Protein AF-M5Q044-F1 (afdb_monomer)

Organism: NCBI:txid1262666

Solvent-accessible surface area (backbone atoms only — not comparable to full-atom values): 4732 Å² total; per-residue (Å²): 129,83,82,74,51,73,94,73,51,51,70,67,58,46,52,55,49,31,74,75,63,34,67,68,55,47,52,52,48,50,53,52,47,47,71,46,36,47,68,59,53,66,76,46,80,58,32,63,33,60,95,47,62,32,70,67,57,44,52,52,34,47,76,51,23,46,68,58,36,55,52,44,44,49,54,24,58,72,71,46,83,95

Sequence (82 aa):
MADKRFWEMSKDEIDDWVDSRGLEAWKEKINADRGEAPGIMQAWPNPWVKANWDVKRQNIMRNLAPDLAGLRQREAESNGRA

Structure (mmCIF, N/CA/C/O backbone):
data_AF-M5Q044-F1
#
_entry.id   AF-M5Q044-F1
#
loop_
_atom_site.group_PDB
_atom_site.id
_atom_site.type_symbol
_atom_site.label_atom_id
_atom_site.label_alt_id
_atom_site.label_comp_id
_atom_site.label_asym_id
_atom_site.label_entity_id
_atom_site.label_seq_id
_atom_site.pdbx_PDB_ins_code
_atom_site.Cartn_x
_atom_site.Cartn_y
_atom_site.Cartn_z
_atom_site.occupancy
_atom_site.B_iso_or_equiv
_atom_site.auth_seq_id
_atom_site.auth_comp_id
_atom_site.auth_asym_id
_atom_site.auth_atom_id
_atom_site.pdbx_PDB_model_num
ATOM 1 N N . MET A 1 1 ? -9.143 -17.275 7.335 1.00 45.78 1 MET A N 1
ATOM 2 C CA . MET A 1 1 ? -8.982 -16.337 6.203 1.00 45.78 1 MET A CA 1
ATOM 3 C C . MET A 1 1 ? -7.752 -15.500 6.504 1.00 45.78 1 MET A C 1
ATOM 5 O O . MET A 1 1 ? -7.606 -15.120 7.657 1.00 45.78 1 MET A O 1
ATOM 9 N N . ALA A 1 2 ? -6.830 -15.314 5.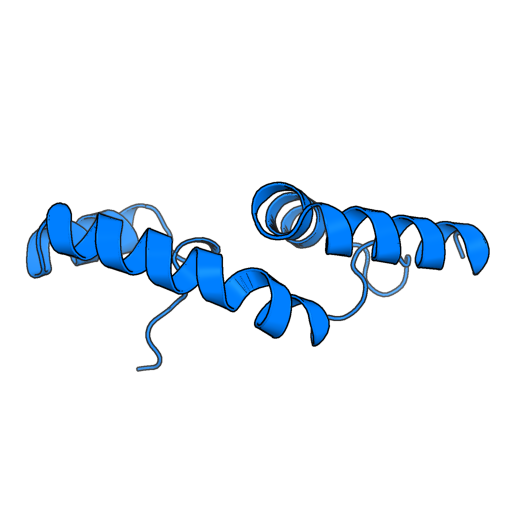557 1.00 57.94 2 ALA A N 1
ATOM 10 C CA . ALA A 1 2 ? -5.674 -14.445 5.792 1.00 57.94 2 ALA A CA 1
ATOM 11 C C . ALA A 1 2 ? -6.172 -13.007 6.007 1.00 57.94 2 ALA A C 1
ATOM 13 O O . ALA A 1 2 ? -7.017 -12.547 5.237 1.00 57.94 2 ALA A O 1
ATOM 14 N N . ASP A 1 3 ? -5.698 -12.331 7.055 1.00 78.19 3 ASP A N 1
ATOM 15 C CA . ASP A 1 3 ? -6.048 -10.930 7.303 1.00 78.19 3 ASP A CA 1
ATOM 16 C C . ASP A 1 3 ? -5.488 -10.081 6.156 1.00 78.19 3 ASP A C 1
ATOM 18 O O . ASP A 1 3 ? -4.273 -10.012 5.949 1.00 78.19 3 ASP A O 1
ATOM 22 N N . LYS A 1 4 ? -6.381 -9.467 5.373 1.00 91.00 4 LYS A N 1
ATOM 23 C CA . LYS A 1 4 ? -5.992 -8.586 4.267 1.00 91.00 4 LYS A CA 1
ATOM 24 C C . LYS A 1 4 ? -5.212 -7.389 4.804 1.00 91.00 4 LYS A C 1
ATOM 26 O O . LYS A 1 4 ? -5.476 -6.897 5.905 1.00 91.00 4 LYS A O 1
ATOM 31 N N . ARG A 1 5 ? -4.263 -6.885 4.017 1.00 94.12 5 ARG A N 1
ATOM 32 C CA . ARG A 1 5 ? -3.579 -5.623 4.327 1.00 94.12 5 ARG A CA 1
ATOM 33 C C . ARG A 1 5 ? -4.510 -4.452 4.049 1.00 94.12 5 ARG A C 1
ATOM 35 O O . ARG A 1 5 ? -5.326 -4.528 3.133 1.00 94.12 5 ARG A O 1
ATOM 42 N N . PHE A 1 6 ? -4.383 -3.355 4.798 1.00 94.50 6 PHE A N 1
ATOM 43 C CA . PHE A 1 6 ? -5.330 -2.237 4.673 1.00 94.50 6 PHE A CA 1
ATOM 44 C C . PHE A 1 6 ? -5.419 -1.660 3.247 1.00 94.50 6 PHE A C 1
ATOM 46 O O . PHE A 1 6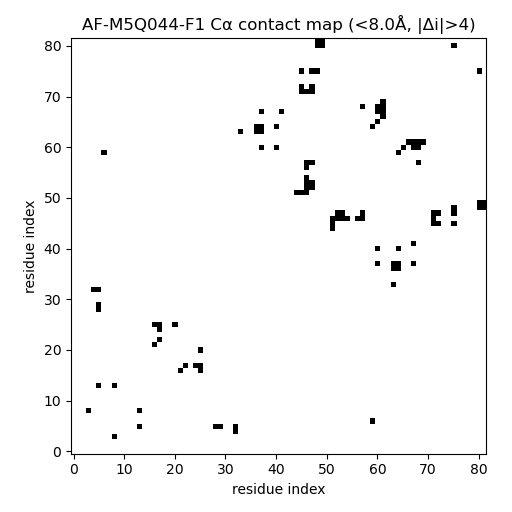 ? -6.484 -1.217 2.832 1.00 94.50 6 PHE A O 1
ATOM 53 N N . TRP A 1 7 ? -4.329 -1.691 2.468 1.00 93.56 7 TRP A N 1
ATOM 54 C CA . TRP A 1 7 ? -4.301 -1.220 1.072 1.00 93.56 7 TRP A CA 1
ATOM 55 C C . TRP A 1 7 ? -4.957 -2.183 0.066 1.00 93.56 7 TRP A C 1
ATOM 57 O O . TRP A 1 7 ? -5.032 -1.880 -1.128 1.00 93.56 7 TRP A O 1
ATOM 67 N N . GLU A 1 8 ? -5.412 -3.347 0.527 1.00 93.00 8 GLU A N 1
ATOM 68 C CA . GLU A 1 8 ? -6.135 -4.351 -0.259 1.00 93.00 8 GLU A CA 1
ATOM 69 C C . GLU A 1 8 ? -7.612 -4.455 0.134 1.00 93.00 8 GLU A C 1
ATOM 71 O O . GLU A 1 8 ? -8.365 -5.166 -0.531 1.00 93.00 8 GLU A O 1
ATOM 76 N N . MET A 1 9 ? -8.024 -3.758 1.196 1.00 94.44 9 MET A N 1
ATOM 77 C CA . MET A 1 9 ? -9.397 -3.766 1.690 1.00 94.44 9 MET A CA 1
ATOM 78 C C . MET A 1 9 ? -10.252 -2.751 0.926 1.00 94.44 9 MET A C 1
ATOM 80 O O . MET A 1 9 ? -9.824 -1.630 0.639 1.00 94.44 9 MET A O 1
ATOM 84 N N . SER A 1 10 ? -11.470 -3.159 0.581 1.00 94.31 10 SER A N 1
ATOM 85 C CA . SER A 1 10 ? -12.520 -2.262 0.095 1.00 94.31 10 SER A CA 1
ATOM 86 C C . SER A 1 10 ? -13.080 -1.403 1.230 1.00 94.31 10 SER A C 1
ATOM 88 O O . SER A 1 10 ? -12.827 -1.667 2.403 1.00 94.31 10 SER A O 1
ATOM 90 N N . LYS A 1 11 ? -13.856 -0.368 0.888 1.00 94.38 11 LYS A N 1
ATOM 91 C CA . LYS A 1 11 ? -14.513 0.472 1.896 1.00 94.38 11 LYS A CA 1
ATOM 92 C C . LYS A 1 11 ? -15.408 -0.355 2.826 1.00 94.38 11 LYS A C 1
ATOM 94 O O . LYS A 1 11 ? -15.275 -0.206 4.032 1.00 94.38 11 LYS A O 1
ATOM 99 N N . ASP A 1 12 ? -16.234 -1.238 2.271 1.00 96.44 12 ASP A N 1
ATOM 100 C CA . ASP A 1 12 ? -17.154 -2.071 3.055 1.00 96.44 12 ASP A CA 1
ATOM 101 C C . ASP A 1 12 ? -16.383 -2.986 4.019 1.00 96.44 12 ASP A C 1
ATOM 103 O O . ASP A 1 12 ? -16.713 -3.077 5.193 1.00 96.44 12 ASP A O 1
ATOM 107 N N . GLU A 1 13 ? -15.269 -3.574 3.569 1.00 95.25 13 GLU A N 1
ATOM 108 C CA . GLU A 1 13 ? -14.409 -4.386 4.441 1.00 95.25 13 GLU A CA 1
ATOM 109 C C . GLU A 1 13 ? -13.732 -3.568 5.545 1.00 95.25 13 GLU A C 1
ATOM 111 O O . GLU A 1 13 ? -13.468 -4.101 6.620 1.00 95.25 13 GLU A O 1
ATOM 116 N N . ILE A 1 14 ? -13.400 -2.300 5.282 1.00 94.94 14 ILE A N 1
ATOM 117 C CA . ILE A 1 14 ? -12.849 -1.396 6.298 1.00 94.94 14 ILE A CA 1
ATOM 118 C C . ILE A 1 14 ? -13.928 -1.053 7.318 1.00 94.94 14 ILE A C 1
ATOM 120 O O . ILE A 1 14 ? -13.656 -1.141 8.512 1.00 94.94 14 ILE A O 1
ATOM 124 N N . ASP A 1 15 ? -15.122 -0.684 6.857 1.00 96.00 15 ASP A N 1
ATOM 125 C CA . ASP A 1 15 ? -16.246 -0.330 7.721 1.00 96.00 15 ASP A CA 1
ATOM 126 C C . ASP A 1 15 ? -16.607 -1.530 8.623 1.00 96.00 15 ASP A C 1
ATOM 128 O O . ASP A 1 15 ? -16.581 -1.393 9.843 1.00 96.00 15 ASP A O 1
ATOM 132 N N . ASP A 1 16 ? -16.750 -2.739 8.065 1.00 95.56 16 ASP A N 1
ATOM 133 C CA . ASP A 1 16 ? -16.994 -3.977 8.827 1.00 95.56 16 ASP A CA 1
ATOM 134 C C . ASP A 1 16 ? -15.871 -4.293 9.839 1.00 95.56 16 ASP A C 1
ATOM 136 O O . ASP A 1 16 ? -16.100 -4.774 10.959 1.00 95.56 16 ASP A O 1
ATOM 140 N N . TRP A 1 17 ? -14.611 -4.048 9.463 1.00 95.12 17 TRP A N 1
ATOM 141 C CA . TRP A 1 17 ? -13.466 -4.284 10.342 1.00 95.12 17 TRP A CA 1
ATOM 142 C C . TRP A 1 17 ? -13.455 -3.289 11.507 1.00 95.12 17 TRP A C 1
ATOM 144 O O . TRP A 1 17 ? -13.239 -3.687 12.654 1.00 95.12 17 TRP A O 1
ATOM 154 N N . VAL A 1 18 ? -13.701 -2.007 11.224 1.00 96.12 18 VAL A N 1
ATOM 155 C CA . VAL A 1 18 ? -13.772 -0.936 12.225 1.00 96.12 18 VAL A CA 1
ATOM 156 C C . VAL A 1 18 ? -14.969 -1.143 13.148 1.00 96.12 18 VAL A C 1
ATOM 158 O O . VAL A 1 18 ? -14.808 -1.007 14.358 1.00 96.12 18 VAL A O 1
ATOM 161 N N . ASP A 1 19 ? -16.126 -1.541 12.627 1.00 96.75 19 ASP A N 1
ATOM 162 C CA . ASP A 1 19 ? -17.327 -1.794 13.427 1.00 96.75 19 ASP A CA 1
ATOM 163 C C . ASP A 1 19 ? -17.147 -2.995 14.367 1.00 96.75 19 ASP A C 1
ATOM 165 O O . ASP A 1 19 ? -17.629 -2.986 15.500 1.00 96.75 19 ASP A O 1
ATOM 169 N N . SER A 1 20 ? -16.399 -4.016 13.938 1.00 94.88 20 SER A N 1
ATOM 170 C CA . SER A 1 20 ? -16.155 -5.217 14.747 1.00 94.88 20 SER A CA 1
ATOM 171 C C . SER A 1 20 ? -15.041 -5.073 15.791 1.00 94.88 20 SER A C 1
ATOM 173 O O . SER A 1 20 ? -15.098 -5.738 16.826 1.00 94.88 20 SER A O 1
ATOM 175 N N . ARG A 1 21 ? -14.012 -4.250 15.541 1.00 94.88 21 ARG A N 1
ATOM 176 C CA . ARG A 1 21 ? -12.804 -4.162 16.397 1.00 94.88 21 ARG A CA 1
ATOM 177 C C . ARG A 1 21 ? -12.524 -2.772 16.969 1.00 94.88 21 ARG A C 1
ATOM 179 O O . ARG A 1 21 ? -11.714 -2.640 17.884 1.00 94.88 21 ARG A O 1
ATOM 186 N N . GLY A 1 22 ? -13.188 -1.745 16.457 1.00 96.75 22 GLY A N 1
ATOM 187 C CA . GLY A 1 22 ? -13.025 -0.356 16.860 1.00 96.75 22 GLY A CA 1
ATOM 188 C C . GLY A 1 22 ? -11.948 0.408 16.084 1.00 96.75 22 GLY A C 1
ATOM 189 O O . GLY A 1 22 ? -11.023 -0.148 15.487 1.00 96.75 22 GLY A O 1
ATOM 190 N N . LEU A 1 23 ? -12.059 1.739 16.136 1.00 96.12 23 LEU A N 1
ATOM 191 C CA . LEU A 1 23 ? -11.183 2.669 15.418 1.00 96.12 23 LEU A CA 1
ATOM 192 C C . LEU A 1 23 ? -9.720 2.628 15.893 1.00 96.12 23 LEU A C 1
ATOM 194 O O . LEU A 1 23 ? -8.812 2.805 15.084 1.00 96.12 23 LEU A O 1
ATOM 198 N N . GLU A 1 24 ? -9.471 2.405 17.185 1.00 97.44 24 GLU A N 1
ATOM 199 C CA . GLU A 1 24 ? -8.098 2.352 17.709 1.00 97.44 24 GLU A CA 1
ATOM 200 C C . GLU A 1 24 ? -7.349 1.120 17.192 1.00 97.44 24 GLU A C 1
ATOM 202 O O . GLU A 1 24 ? -6.250 1.257 16.656 1.00 97.44 24 GLU A O 1
ATOM 207 N N . ALA A 1 25 ? -7.996 -0.050 17.202 1.00 95.31 25 ALA A N 1
ATOM 208 C CA . ALA A 1 25 ? -7.439 -1.261 16.605 1.00 95.31 25 ALA A CA 1
ATOM 209 C C . ALA A 1 25 ? -7.150 -1.070 15.103 1.00 95.31 25 ALA A C 1
ATOM 211 O O . ALA A 1 25 ? -6.171 -1.595 14.571 1.00 95.31 25 ALA A O 1
ATOM 212 N N . TRP A 1 26 ? -7.971 -0.276 14.405 1.00 96.00 26 TRP A N 1
ATOM 213 C CA . TRP A 1 26 ? -7.773 0.012 12.984 1.00 96.00 26 TRP A CA 1
ATOM 214 C C . TRP A 1 26 ? -6.519 0.854 12.741 1.00 96.00 26 TRP A C 1
ATOM 216 O O . TRP A 1 26 ? -5.740 0.568 11.829 1.00 96.00 26 TRP A O 1
ATOM 226 N N . LYS A 1 27 ? -6.268 1.858 13.590 1.00 96.56 27 LYS A N 1
ATOM 227 C CA . LYS A 1 27 ? -5.033 2.655 13.542 1.00 96.56 27 LYS A CA 1
ATOM 228 C C . LYS A 1 27 ? -3.801 1.794 13.816 1.00 96.56 27 LYS A C 1
ATOM 230 O O . LYS A 1 27 ? -2.804 1.928 13.106 1.00 96.56 27 LYS A O 1
ATOM 235 N N . GLU A 1 28 ? -3.868 0.902 14.803 1.00 96.31 28 GLU A N 1
ATOM 236 C CA . GLU A 1 28 ? -2.786 -0.042 15.107 1.00 96.31 28 GLU A CA 1
ATOM 237 C C . GLU A 1 28 ? -2.497 -0.959 13.917 1.00 96.31 28 GLU A C 1
ATOM 239 O O . GLU A 1 28 ? -1.340 -1.096 13.515 1.00 96.31 28 GLU A O 1
ATOM 244 N N . LYS A 1 29 ? -3.545 -1.497 13.280 1.00 94.75 29 LYS A N 1
ATOM 245 C CA . LYS A 1 29 ? -3.420 -2.290 12.054 1.00 94.75 29 LYS A CA 1
ATOM 246 C C . LYS A 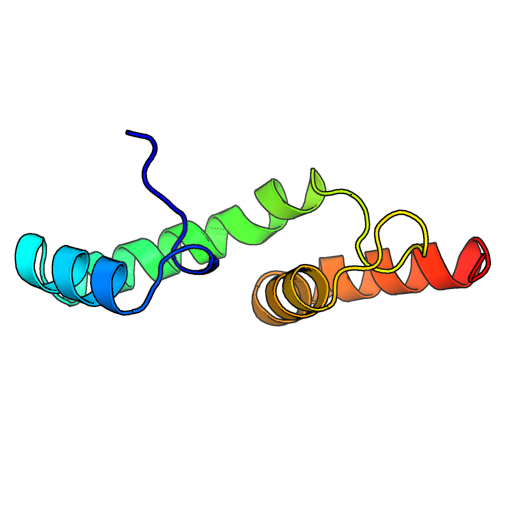1 29 ? -2.750 -1.508 10.927 1.00 94.75 29 LYS A C 1
ATOM 248 O O . LYS A 1 29 ? -1.824 -2.030 10.312 1.00 94.75 29 LYS A O 1
ATOM 253 N N . ILE A 1 30 ? -3.181 -0.273 10.655 1.00 95.50 30 ILE A N 1
ATOM 254 C CA . ILE A 1 30 ? -2.559 0.567 9.619 1.00 95.50 30 ILE A CA 1
ATOM 255 C C . ILE A 1 30 ? -1.068 0.754 9.908 1.00 95.50 30 ILE A C 1
ATOM 257 O O . ILE A 1 30 ? -0.254 0.653 8.992 1.00 95.50 30 ILE A O 1
ATOM 261 N N . ASN A 1 31 ? -0.700 1.026 11.160 1.00 95.94 31 ASN A N 1
ATOM 262 C CA . ASN A 1 31 ? 0.696 1.232 11.539 1.00 95.94 31 ASN A CA 1
ATOM 263 C C . ASN A 1 31 ? 1.531 -0.046 11.382 1.00 95.94 31 ASN A C 1
ATOM 265 O O . ASN A 1 31 ? 2.625 0.020 10.821 1.00 95.94 31 ASN A O 1
ATOM 269 N N . ALA A 1 32 ? 1.008 -1.197 11.812 1.00 94.75 32 ALA A N 1
ATOM 270 C CA . ALA A 1 32 ? 1.668 -2.490 11.642 1.00 94.75 32 ALA A CA 1
ATOM 271 C C . ALA A 1 32 ? 1.863 -2.828 10.155 1.00 94.75 32 ALA A C 1
ATOM 273 O O . ALA A 1 32 ? 2.981 -3.073 9.704 1.00 94.75 32 ALA A O 1
ATOM 274 N N . ASP A 1 33 ? 0.792 -2.722 9.367 1.00 95.50 33 ASP A N 1
ATOM 275 C CA . ASP A 1 33 ? 0.820 -2.970 7.928 1.00 95.50 33 ASP A CA 1
ATOM 276 C C . ASP A 1 33 ? 1.808 -2.024 7.214 1.00 95.50 33 ASP A C 1
ATOM 278 O O . ASP A 1 33 ? 2.558 -2.460 6.341 1.00 95.50 33 ASP A O 1
ATOM 282 N N . ARG A 1 34 ? 1.864 -0.736 7.589 1.00 94.62 34 ARG A N 1
ATOM 283 C CA . ARG A 1 34 ? 2.855 0.224 7.061 1.00 94.62 34 ARG A CA 1
ATOM 284 C C . ARG A 1 34 ? 4.290 -0.169 7.400 1.00 94.62 34 ARG A C 1
ATOM 286 O O . ARG A 1 34 ? 5.160 -0.009 6.550 1.00 94.62 34 ARG A O 1
ATOM 293 N N . GLY A 1 35 ? 4.538 -0.676 8.607 1.00 94.56 35 GLY A N 1
ATOM 294 C CA . GLY A 1 35 ? 5.861 -1.148 9.018 1.00 94.56 35 GLY A CA 1
ATOM 295 C C . GLY A 1 35 ? 6.338 -2.354 8.204 1.00 94.56 35 GLY A C 1
ATOM 296 O O . GLY A 1 35 ? 7.512 -2.442 7.857 1.00 94.56 35 GLY A O 1
ATOM 297 N N . GLU A 1 36 ? 5.424 -3.255 7.842 1.00 94.56 36 GLU A N 1
ATOM 298 C CA . GLU A 1 36 ? 5.732 -4.451 7.046 1.00 94.56 36 GLU A CA 1
ATOM 299 C C . GLU A 1 36 ? 5.745 -4.201 5.527 1.00 94.56 36 GLU A C 1
ATOM 301 O O . GLU A 1 36 ? 6.333 -4.982 4.771 1.00 94.56 36 GLU A O 1
ATOM 306 N N . ALA A 1 37 ? 5.109 -3.118 5.064 1.00 94.38 37 ALA A N 1
ATOM 307 C CA . ALA A 1 37 ? 4.909 -2.821 3.648 1.00 94.38 37 ALA A CA 1
ATOM 308 C C . ALA A 1 37 ? 6.197 -2.903 2.804 1.00 94.38 37 ALA A C 1
ATOM 310 O O . ALA A 1 37 ? 6.162 -3.601 1.788 1.00 94.38 37 ALA A O 1
ATOM 311 N N . PRO A 1 38 ? 7.342 -2.298 3.187 1.00 93.38 38 PRO A N 1
ATOM 312 C CA . PRO A 1 38 ? 8.558 -2.375 2.378 1.00 93.38 38 PRO A CA 1
ATOM 313 C C . PRO A 1 38 ? 9.052 -3.810 2.159 1.00 93.38 38 PRO A C 1
ATOM 315 O O . PRO A 1 38 ? 9.407 -4.166 1.036 1.00 93.38 38 PRO A O 1
ATOM 318 N N . GLY A 1 39 ? 9.026 -4.651 3.200 1.00 93.50 39 GLY A N 1
ATOM 319 C CA . GLY A 1 39 ? 9.476 -6.044 3.117 1.00 93.50 39 GLY A CA 1
ATOM 320 C C . GLY A 1 39 ? 8.569 -6.897 2.230 1.00 93.50 39 GLY A C 1
ATOM 321 O O . GLY A 1 39 ? 9.049 -7.665 1.398 1.00 93.50 39 GLY A O 1
ATOM 322 N N . ILE A 1 40 ? 7.252 -6.703 2.335 1.00 93.31 40 ILE A N 1
ATOM 323 C CA . ILE A 1 40 ? 6.271 -7.379 1.473 1.00 93.31 40 ILE A CA 1
ATOM 324 C C . ILE A 1 40 ? 6.453 -6.946 0.014 1.00 93.31 40 ILE A C 1
ATOM 326 O O . ILE A 1 40 ? 6.497 -7.774 -0.896 1.00 93.31 40 ILE A O 1
ATOM 330 N N . MET A 1 41 ? 6.578 -5.639 -0.214 1.00 94.88 41 MET A N 1
ATOM 331 C CA . MET A 1 41 ? 6.689 -5.056 -1.550 1.00 94.88 41 MET A CA 1
ATOM 332 C C . MET A 1 41 ? 8.022 -5.365 -2.225 1.00 94.88 41 MET A C 1
ATOM 334 O O . MET A 1 41 ? 8.093 -5.377 -3.453 1.00 94.88 41 MET A O 1
ATOM 338 N N . GLN A 1 42 ? 9.076 -5.658 -1.462 1.00 93.00 42 GLN A N 1
ATOM 339 C CA . GLN A 1 42 ? 10.349 -6.107 -2.018 1.00 93.00 42 GLN A CA 1
ATOM 340 C C . GLN A 1 42 ? 10.191 -7.412 -2.811 1.00 93.00 42 GLN A C 1
ATOM 342 O O . GLN A 1 42 ? 10.857 -7.576 -3.834 1.00 93.00 42 GLN A O 1
ATOM 347 N N . ALA A 1 43 ? 9.278 -8.292 -2.386 1.00 93.44 43 ALA A N 1
ATOM 348 C CA . ALA A 1 43 ? 8.959 -9.540 -3.073 1.00 93.44 43 ALA A CA 1
ATOM 349 C C . ALA A 1 43 ? 8.020 -9.362 -4.282 1.00 93.44 43 ALA A C 1
ATOM 351 O O . ALA A 1 43 ? 7.816 -10.308 -5.045 1.00 93.44 43 ALA A O 1
ATOM 352 N N . TRP A 1 44 ? 7.427 -8.179 -4.482 1.00 92.31 44 TRP A N 1
ATOM 353 C CA . TRP A 1 44 ? 6.559 -7.938 -5.632 1.00 92.31 44 TRP A CA 1
ATOM 354 C C . TRP A 1 44 ? 7.367 -7.816 -6.930 1.00 92.31 44 TRP A C 1
ATOM 356 O O . TRP A 1 44 ? 8.458 -7.235 -6.929 1.00 92.31 44 TRP A O 1
ATOM 366 N N . PRO A 1 45 ? 6.815 -8.283 -8.069 1.00 92.50 45 PRO A N 1
ATOM 367 C CA . PRO A 1 45 ? 7.344 -7.926 -9.377 1.00 92.50 45 PRO A CA 1
ATOM 368 C C . PRO A 1 45 ? 7.424 -6.404 -9.512 1.00 92.50 45 PRO A C 1
ATOM 370 O O . PRO A 1 45 ? 6.495 -5.701 -9.109 1.00 92.50 45 PRO A O 1
ATOM 373 N N . ASN A 1 46 ? 8.518 -5.901 -10.088 1.00 93.69 46 ASN A N 1
ATOM 374 C CA . ASN A 1 46 ? 8.716 -4.46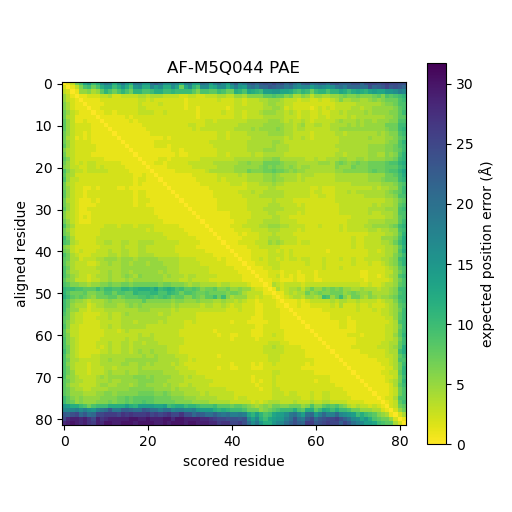9 -10.298 1.00 93.69 46 ASN A CA 1
ATOM 375 C C . ASN A 1 46 ? 7.573 -3.909 -11.173 1.00 93.69 46 ASN A C 1
ATOM 377 O O . ASN A 1 46 ? 7.498 -4.273 -12.344 1.00 93.69 46 ASN A O 1
ATOM 381 N N . PRO A 1 47 ? 6.697 -3.025 -10.658 1.00 94.19 47 PRO A N 1
ATOM 382 C CA . PRO A 1 47 ? 5.507 -2.607 -11.391 1.00 94.19 47 PRO A CA 1
ATOM 383 C C . PRO A 1 47 ? 5.781 -1.526 -12.450 1.00 94.19 47 PRO A C 1
ATOM 385 O O . PRO A 1 47 ? 4.845 -1.071 -13.107 1.00 94.19 47 PRO A O 1
ATOM 388 N N . TRP A 1 48 ? 7.035 -1.083 -12.614 1.00 93.94 48 TRP A N 1
ATOM 389 C CA . TRP A 1 48 ? 7.452 -0.125 -13.648 1.00 93.94 48 TRP A CA 1
ATOM 390 C C . TRP A 1 48 ? 8.008 -0.791 -14.914 1.00 93.94 48 TRP A C 1
ATOM 392 O O . TRP A 1 48 ? 8.184 -0.101 -15.917 1.00 93.94 48 TRP A O 1
ATOM 402 N N . VAL A 1 49 ? 8.253 -2.109 -14.916 1.00 91.69 49 VAL A N 1
ATOM 403 C CA . VAL A 1 49 ? 8.621 -2.833 -16.149 1.00 91.69 49 VAL A CA 1
ATOM 404 C C . VAL A 1 49 ? 7.359 -3.131 -16.962 1.00 91.69 49 VAL A C 1
ATOM 406 O O . VAL A 1 49 ? 6.343 -3.510 -16.384 1.00 91.69 49 VAL A O 1
ATOM 409 N N . LYS A 1 50 ? 7.388 -3.015 -18.297 1.00 84.44 50 LYS A N 1
ATOM 410 C CA . LYS A 1 50 ? 6.176 -3.170 -19.136 1.00 84.44 50 LYS A CA 1
ATOM 411 C C . LYS A 1 50 ? 5.479 -4.510 -18.996 1.00 84.44 50 LYS A C 1
ATOM 413 O O . LYS A 1 50 ? 4.255 -4.547 -19.017 1.00 84.44 50 LYS A O 1
ATOM 418 N N . ALA A 1 51 ? 6.235 -5.591 -18.805 1.00 85.19 51 ALA A N 1
ATOM 419 C CA . ALA A 1 51 ? 5.664 -6.917 -18.573 1.00 85.19 51 ALA A CA 1
ATOM 420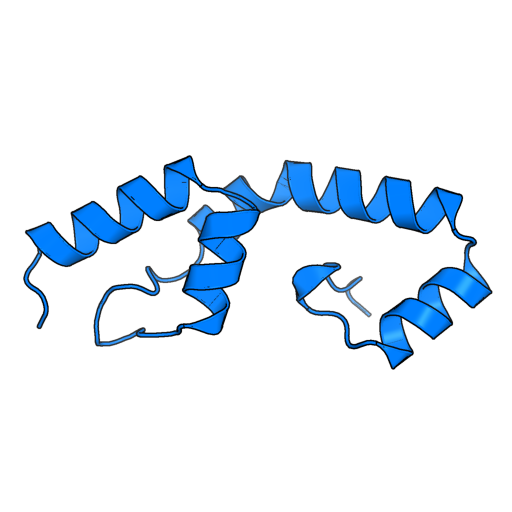 C C . ALA A 1 51 ? 4.776 -6.978 -17.313 1.00 85.19 51 ALA A C 1
ATOM 422 O O . ALA A 1 51 ? 3.897 -7.827 -17.236 1.00 85.19 51 ALA A O 1
ATOM 423 N N . ASN A 1 52 ? 4.987 -6.075 -16.348 1.00 84.62 52 ASN A N 1
ATOM 424 C CA . ASN A 1 52 ? 4.278 -6.024 -15.068 1.00 84.62 52 ASN A CA 1
ATOM 425 C C . ASN A 1 52 ? 3.699 -4.629 -14.781 1.00 84.62 52 ASN A C 1
ATOM 427 O O . ASN A 1 52 ? 3.546 -4.262 -13.615 1.00 84.62 52 ASN A O 1
ATOM 431 N N . TRP A 1 53 ? 3.431 -3.830 -15.818 1.00 89.81 53 TRP A N 1
ATOM 432 C CA . TRP A 1 53 ? 2.996 -2.447 -15.643 1.00 89.81 53 TRP A CA 1
ATOM 433 C C . TRP A 1 53 ? 1.672 -2.378 -14.872 1.00 89.81 53 TRP A C 1
ATOM 435 O O . TRP A 1 53 ? 0.625 -2.768 -15.386 1.00 89.81 53 TRP A O 1
ATOM 445 N N . ASP A 1 54 ? 1.715 -1.855 -13.645 1.00 94.31 54 ASP A N 1
ATOM 446 C CA . ASP A 1 54 ? 0.554 -1.792 -12.752 1.00 94.31 54 ASP A CA 1
ATOM 447 C C . ASP A 1 54 ? 0.546 -0.480 -11.957 1.00 94.31 54 ASP A C 1
ATOM 449 O O . ASP A 1 54 ? 1.246 -0.316 -10.956 1.00 94.31 54 ASP A O 1
ATOM 453 N N . VAL A 1 55 ? -0.302 0.459 -12.385 1.00 93.69 55 VAL A N 1
ATOM 454 C CA . VAL A 1 55 ? -0.437 1.789 -11.766 1.00 93.69 55 VAL A CA 1
ATOM 455 C C . VAL A 1 55 ? -0.892 1.701 -10.306 1.00 93.69 55 VAL A C 1
ATOM 457 O O . VAL A 1 55 ? -0.458 2.504 -9.477 1.00 93.69 55 VAL A O 1
ATOM 460 N N . LYS A 1 56 ? -1.730 0.718 -9.950 1.00 93.12 56 LYS A N 1
ATOM 461 C CA . LYS A 1 56 ? -2.198 0.544 -8.570 1.00 93.12 56 LYS A CA 1
ATOM 462 C C . LYS A 1 56 ? -1.025 0.158 -7.675 1.00 93.12 56 LYS A C 1
ATOM 464 O O . LYS A 1 56 ? -0.826 0.789 -6.638 1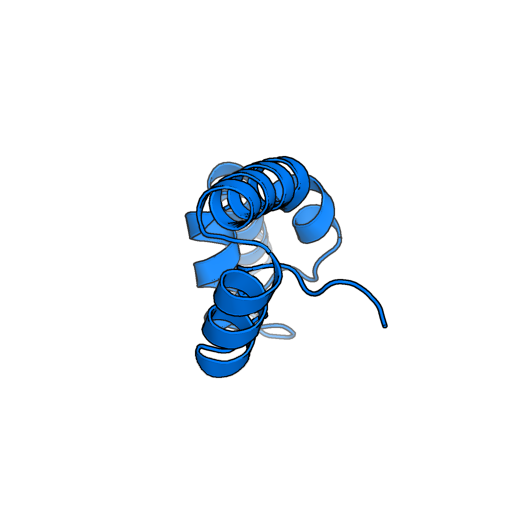.00 93.12 56 LYS A O 1
ATOM 469 N N . ARG A 1 57 ? -0.209 -0.814 -8.090 1.00 93.56 57 ARG A N 1
ATOM 470 C CA . ARG A 1 57 ? 0.993 -1.223 -7.342 1.00 93.56 57 ARG A CA 1
ATOM 471 C C . ARG A 1 57 ? 2.044 -0.122 -7.274 1.00 93.56 57 ARG A C 1
ATOM 473 O O . ARG A 1 57 ? 2.635 0.060 -6.213 1.00 93.56 57 ARG A O 1
ATOM 480 N N . GLN A 1 58 ? 2.233 0.647 -8.347 1.00 95.06 58 GLN A N 1
ATOM 481 C CA . GLN A 1 58 ? 3.118 1.817 -8.333 1.00 95.06 58 GLN A CA 1
ATOM 482 C C . GLN A 1 58 ? 2.677 2.841 -7.278 1.00 95.06 58 GLN A C 1
ATOM 484 O O . GLN A 1 58 ? 3.498 3.299 -6.488 1.00 95.06 58 GLN A O 1
ATOM 489 N N . ASN A 1 59 ? 1.384 3.177 -7.228 1.00 95.31 59 ASN A N 1
ATOM 490 C CA . ASN A 1 59 ? 0.849 4.138 -6.258 1.00 95.31 59 ASN A CA 1
ATOM 491 C C . ASN A 1 59 ? 0.938 3.619 -4.819 1.00 95.31 59 ASN A C 1
ATOM 493 O O . ASN A 1 59 ? 1.334 4.359 -3.922 1.00 95.31 59 ASN A O 1
ATOM 497 N N . ILE A 1 60 ? 0.616 2.342 -4.602 1.00 95.19 60 ILE A N 1
ATOM 498 C CA . ILE A 1 60 ? 0.752 1.697 -3.293 1.00 95.19 60 ILE A CA 1
ATOM 499 C C . ILE A 1 60 ? 2.214 1.752 -2.824 1.00 95.19 60 ILE A C 1
ATOM 501 O O . ILE A 1 60 ? 2.481 2.217 -1.718 1.00 95.19 60 ILE A O 1
ATOM 505 N N . MET A 1 61 ? 3.165 1.356 -3.675 1.00 96.19 61 MET A N 1
ATOM 506 C CA . MET A 1 61 ? 4.584 1.354 -3.317 1.00 96.19 61 MET A CA 1
ATOM 507 C C . MET A 1 61 ? 5.123 2.776 -3.111 1.00 96.19 61 MET A C 1
ATOM 509 O O . MET A 1 61 ? 5.859 3.001 -2.162 1.00 96.19 61 MET A O 1
ATOM 513 N N . ARG A 1 62 ? 4.704 3.768 -3.908 1.00 96.38 62 ARG A N 1
ATOM 514 C CA . ARG A 1 62 ? 5.084 5.179 -3.696 1.00 96.38 62 ARG A CA 1
ATOM 515 C C . ARG A 1 62 ? 4.620 5.728 -2.348 1.00 96.38 62 ARG A C 1
ATOM 517 O O . ARG A 1 62 ? 5.349 6.496 -1.734 1.00 96.38 62 ARG A O 1
ATOM 524 N N . ASN A 1 63 ? 3.4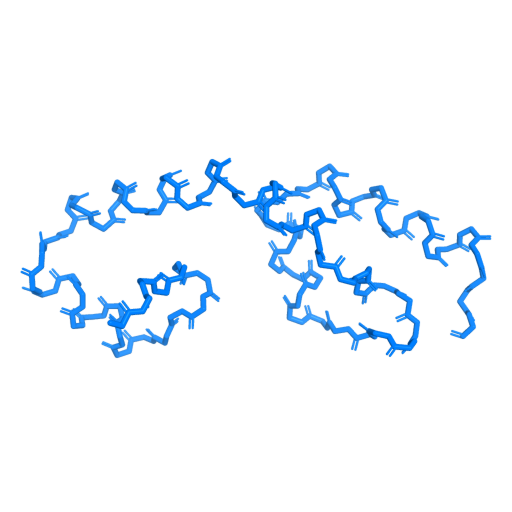31 5.335 -1.897 1.00 95.50 63 ASN A N 1
ATOM 525 C CA . ASN A 1 63 ? 2.863 5.833 -0.645 1.00 95.50 63 ASN A CA 1
ATOM 526 C C . ASN A 1 63 ? 3.397 5.097 0.590 1.00 95.50 63 ASN A C 1
ATOM 528 O O . ASN A 1 63 ? 3.498 5.702 1.654 1.00 95.50 63 ASN A O 1
ATOM 532 N N . LEU A 1 64 ? 3.692 3.799 0.472 1.00 95.62 64 LEU A N 1
ATOM 533 C CA . LEU A 1 64 ? 4.036 2.950 1.619 1.00 95.62 64 LEU A CA 1
ATOM 534 C C . LEU A 1 64 ? 5.522 2.586 1.703 1.00 95.62 64 LEU A C 1
ATOM 536 O O . LEU A 1 64 ? 6.005 2.265 2.782 1.00 95.62 64 LEU A O 1
ATOM 540 N N . ALA A 1 65 ? 6.248 2.643 0.589 1.00 95.50 65 ALA A N 1
ATOM 541 C CA . ALA A 1 65 ? 7.671 2.334 0.503 1.00 95.50 65 ALA A CA 1
ATOM 542 C C . ALA A 1 65 ? 8.360 3.248 -0.539 1.00 95.50 65 ALA A C 1
ATOM 544 O O . ALA A 1 65 ? 8.831 2.763 -1.573 1.00 95.50 65 ALA A O 1
ATOM 545 N N . PRO A 1 66 ? 8.408 4.576 -0.307 1.00 94.69 66 PRO A N 1
ATOM 546 C CA . PRO A 1 66 ? 8.861 5.554 -1.300 1.00 94.69 66 PRO A CA 1
ATOM 547 C C . PRO A 1 66 ? 10.298 5.314 -1.787 1.00 94.69 66 PRO A C 1
ATOM 549 O O . PRO A 1 66 ? 10.562 5.435 -2.984 1.00 94.69 66 PRO A O 1
ATOM 552 N N . ASP A 1 67 ? 11.208 4.903 -0.900 1.00 94.81 67 ASP A N 1
ATOM 553 C CA . ASP A 1 67 ? 12.596 4.596 -1.270 1.00 94.81 67 ASP A CA 1
ATOM 554 C C . ASP A 1 67 ? 12.683 3.380 -2.201 1.00 94.81 67 ASP A C 1
ATOM 556 O O . ASP A 1 67 ? 13.376 3.408 -3.222 1.00 94.81 67 ASP A O 1
ATOM 560 N N . LEU A 1 68 ? 11.913 2.327 -1.897 1.00 94.69 68 LEU A N 1
ATOM 561 C CA . LEU A 1 68 ? 11.810 1.141 -2.745 1.00 94.69 68 LEU A CA 1
ATOM 562 C C . LEU A 1 68 ? 11.190 1.495 -4.101 1.00 94.69 68 LEU A C 1
ATOM 564 O O . LEU A 1 68 ? 11.690 1.051 -5.131 1.00 94.69 68 LEU A O 1
ATOM 568 N N . ALA A 1 69 ? 10.146 2.327 -4.121 1.00 95.50 69 ALA A N 1
ATOM 569 C CA . ALA A 1 69 ? 9.533 2.799 -5.359 1.00 95.50 69 ALA A CA 1
ATOM 570 C C . ALA A 1 69 ? 10.544 3.543 -6.245 1.00 95.50 69 ALA A C 1
ATOM 572 O O . ALA A 1 69 ? 10.631 3.272 -7.442 1.00 95.50 69 ALA A O 1
ATOM 573 N N . GLY A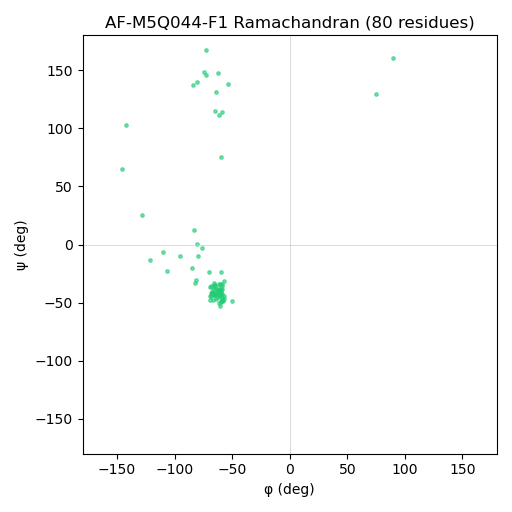 1 70 ? 11.343 4.440 -5.657 1.00 95.06 70 GLY A N 1
ATOM 574 C CA . GLY A 1 70 ? 12.397 5.162 -6.368 1.00 95.06 70 GLY A CA 1
ATOM 575 C C . GLY A 1 70 ? 13.466 4.231 -6.943 1.00 95.06 70 GLY A C 1
ATOM 576 O O . GLY A 1 70 ? 13.853 4.383 -8.102 1.00 95.06 70 GLY A O 1
ATOM 577 N N . LEU A 1 71 ? 13.905 3.235 -6.166 1.00 94.88 71 LEU A N 1
ATOM 578 C CA . LEU A 1 71 ? 14.860 2.223 -6.619 1.00 94.88 71 LEU A CA 1
ATOM 579 C C . LEU A 1 71 ? 14.305 1.418 -7.803 1.00 94.88 71 LEU A C 1
ATOM 581 O O . LEU A 1 71 ? 14.931 1.364 -8.860 1.00 94.88 71 LEU A O 1
ATOM 585 N N . ARG A 1 72 ? 13.105 0.847 -7.657 1.00 93.44 72 ARG A N 1
ATOM 586 C CA . ARG A 1 72 ? 12.454 0.021 -8.686 1.00 93.44 72 ARG A CA 1
ATOM 587 C C . ARG A 1 72 ? 12.177 0.800 -9.969 1.00 93.44 72 ARG A C 1
ATOM 589 O O . ARG A 1 72 ? 12.354 0.261 -11.062 1.00 93.44 72 ARG A O 1
ATOM 596 N N . GLN A 1 73 ? 11.764 2.061 -9.855 1.00 93.69 73 GLN A N 1
ATOM 597 C CA . GLN A 1 73 ? 11.540 2.910 -11.019 1.00 93.69 73 GLN A CA 1
ATOM 598 C C . GLN A 1 73 ? 12.849 3.127 -11.798 1.00 93.69 73 GLN A C 1
ATOM 600 O O . GLN A 1 73 ? 12.865 2.928 -13.011 1.00 93.69 73 GLN A O 1
ATOM 605 N N . ARG A 1 74 ? 13.959 3.429 -11.1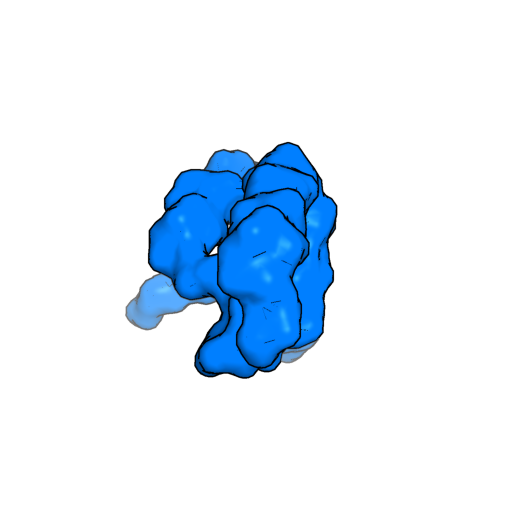08 1.00 93.56 74 ARG A N 1
ATOM 606 C CA . ARG A 1 74 ? 15.280 3.572 -11.746 1.00 93.56 74 ARG A CA 1
ATOM 607 C C . ARG A 1 74 ? 15.766 2.269 -12.381 1.00 93.56 74 ARG A C 1
ATOM 609 O O . ARG A 1 74 ? 16.309 2.300 -13.480 1.00 93.56 74 ARG A O 1
ATOM 616 N N . GLU A 1 75 ? 15.550 1.124 -11.728 1.00 91.50 75 GLU A N 1
ATOM 617 C CA . GLU A 1 75 ? 15.870 -0.198 -12.295 1.00 91.50 75 GLU A CA 1
ATOM 618 C C . GLU A 1 75 ? 15.123 -0.448 -13.614 1.00 91.50 75 GLU A C 1
ATOM 620 O O . GLU A 1 75 ? 15.706 -0.953 -14.574 1.00 91.50 75 GLU A O 1
ATOM 625 N N . ALA A 1 76 ? 13.839 -0.087 -13.680 1.00 91.00 76 ALA A N 1
ATOM 626 C CA . ALA A 1 76 ? 13.032 -0.238 -14.889 1.00 91.00 76 ALA A CA 1
ATOM 627 C C . ALA A 1 76 ? 13.464 0.729 -16.005 1.00 91.00 76 ALA A C 1
ATOM 629 O O . ALA A 1 76 ? 13.470 0.358 -17.175 1.00 91.00 76 ALA A O 1
ATOM 630 N N . GLU A 1 77 ? 13.857 1.955 -15.654 1.00 88.12 77 GLU A N 1
ATOM 631 C CA . GLU A 1 77 ? 14.375 2.947 -16.603 1.00 88.12 77 GLU A CA 1
ATOM 632 C C . GLU A 1 77 ? 15.744 2.531 -17.168 1.00 88.12 77 GLU A C 1
ATOM 634 O O . GLU A 1 77 ? 15.970 2.634 -18.374 1.00 88.12 77 GLU A O 1
ATOM 639 N N . SER A 1 78 ? 16.629 1.999 -16.317 1.00 84.69 78 SER A N 1
ATOM 640 C CA . SER A 1 78 ? 17.973 1.535 -16.689 1.00 84.69 78 SER A CA 1
ATOM 641 C C . SER A 1 78 ? 17.954 0.288 -17.574 1.00 84.69 78 SER A C 1
ATOM 643 O O . SER A 1 78 ? 18.795 0.157 -18.458 1.00 84.69 78 SER A O 1
ATOM 645 N N . ASN A 1 79 ? 17.007 -0.628 -17.361 1.00 73.62 79 ASN A N 1
ATOM 646 C CA . ASN A 1 79 ? 16.879 -1.854 -18.159 1.00 73.62 79 ASN A CA 1
ATOM 647 C C . ASN A 1 79 ? 16.116 -1.646 -19.481 1.00 73.62 79 ASN A C 1
ATOM 649 O O . ASN A 1 79 ? 15.758 -2.613 -20.152 1.00 73.62 79 ASN A O 1
ATOM 653 N N . GLY A 1 80 ? 15.900 -0.383 -19.862 1.00 57.72 80 GLY A N 1
ATOM 654 C CA . GLY A 1 80 ? 15.068 0.011 -20.983 1.00 57.72 80 GLY A CA 1
ATOM 655 C C . GLY A 1 80 ? 13.593 -0.138 -20.627 1.00 57.72 80 GLY A C 1
ATOM 656 O O . GLY A 1 80 ? 13.139 -1.200 -20.201 1.00 57.72 80 GLY A O 1
ATOM 657 N N . ARG A 1 81 ? 12.809 0.919 -20.869 1.00 57.72 81 ARG A N 1
ATOM 658 C CA . ARG A 1 81 ? 11.365 0.780 -21.096 1.00 57.72 81 ARG A CA 1
ATOM 659 C C . ARG A 1 81 ? 11.165 -0.126 -22.323 1.00 57.72 81 ARG A C 1
ATOM 661 O O . ARG A 1 81 ? 10.925 0.384 -23.413 1.00 57.72 81 ARG A O 1
ATOM 668 N N . ALA A 1 82 ? 11.350 -1.438 -22.198 1.00 49.56 82 ALA A N 1
ATOM 669 C CA . ALA A 1 82 ? 10.811 -2.376 -23.175 1.00 49.56 82 ALA A CA 1
ATOM 670 C C . ALA A 1 82 ? 9.305 -2.220 -23.143 1.00 49.56 82 ALA A C 1
ATOM 672 O O . ALA A 1 82 ? 8.800 -2.150 -22.007 1.00 49.56 82 ALA A O 1
#

Secondary structure (DSSP, 8-state):
-----GGG--HHHHHHHHHHH-HHHHHHHHHHHHHHHHHHHHTS--TTSGGG--HHHHHHHHHH-HHHHHHHHHHHHHT---

pLDDT: mean 91.02, std 10.31, range [45.78, 97.44]

Foldseek 3Di:
DPDDQPLPDDPVRLVVVCVVPNDVVVVVSNVVSLVCVVVVLVPDDLCLAPVNPDPSSLVSCCVRPVVVSVVSNVVNVVVDND

Radius of gyration: 15.05 Å; Cα contacts (8 Å, |Δi|>4): 57; chains: 1; bounding box: 35×22×41 Å

Mean predicted aligned error: 4.44 Å